Protein AF-A0A2U1IP39-F1 (afdb_monomer)

Radius of gyration: 13.5 Å; Cα contacts (8 Å, |Δi|>4): 89; chains: 1; bounding box: 30×27×38 Å

Nearest PDB structures (foldseek):
  6qgl-assembly2_B  TM=5.951E-01  e=1.106E+00  Halorubrum pleomorphic virus 6
  7dfe-assembly1_B  TM=3.008E-01  e=5.757E+00  Trichonephila antipodiana

Mean predicted aligned error: 3.0 Å

Solvent-accessible surface area (backbone atoms only — not comparable to full-atom values): 5753 Å² total; per-residue (Å²): 111,67,70,59,47,51,53,32,18,51,52,30,51,51,53,55,57,75,36,64,90,37,69,68,55,42,52,51,52,52,52,52,52,51,50,53,51,50,49,38,59,72,56,35,44,57,38,46,63,72,64,49,52,70,67,58,42,55,51,41,47,50,52,49,45,51,52,54,59,62,70,47,67,81,53,84,83,66,76,45,68,68,52,53,52,9,44,52,36,36,37,38,76,70,69,75,48,77,96,66,66,132

Secondary structure (DSSP, 8-state):
-HHHHHHHHHHHHHHHHHTTT-HHHHHHHHHHHHHHHHHIIIIIHHHHHTT--HHHHHHHHHHHHHHHHHHTSS-TT---HHHHHHHHHHHHHTTSS-SS--

pLDDT: mean 93.84, std 5.14, range [69.06, 98.19]

Sequence (102 aa):
MLHFAMLQKEAAAKLVMKYQSSKSAQRVYTILLDELHTIYMLTVTPVIEAGGDRQAVDLCINQALQTIKAMLGENFLEFTVKDLLGLLYFLAGNCHIRWDKC

Foldseek 3Di:
DVVLLVVLLVVLVVVCVVCVVPPVVVVVLVVLLVLLLVQCVVFQLVCQQVVHDPVSNVVSNLVSLVVSVVVCPPVVVPDDSSSSSSSNSNCVVVVSDDPHHD

Structure (mmCIF, N/CA/C/O backbone):
data_AF-A0A2U1IP39-F1
#
_entry.id   AF-A0A2U1IP39-F1
#
loop_
_atom_site.group_PDB
_atom_site.id
_atom_site.type_symbol
_atom_site.label_atom_id
_atom_site.label_alt_id
_atom_site.label_comp_id
_atom_site.label_asym_id
_atom_site.label_entity_id
_atom_site.label_seq_id
_atom_site.pdbx_PDB_ins_code
_atom_site.Cartn_x
_atom_site.Cartn_y
_atom_site.Cartn_z
_atom_site.occupancy
_atom_site.B_iso_or_equiv
_atom_site.auth_seq_id
_atom_site.auth_comp_id
_atom_site.auth_asym_id
_atom_site.auth_atom_id
_atom_site.pdbx_PDB_model_num
ATOM 1 N N . MET A 1 1 ? -4.849 9.846 -13.052 1.00 69.06 1 MET A N 1
ATOM 2 C CA . MET A 1 1 ? -4.649 8.943 -11.891 1.00 69.06 1 MET A CA 1
ATOM 3 C C . MET A 1 1 ? -4.310 9.658 -10.587 1.00 69.06 1 MET A C 1
ATOM 5 O O . MET A 1 1 ? -4.718 9.153 -9.553 1.00 69.06 1 MET A O 1
ATOM 9 N N . LEU A 1 2 ? -3.656 10.828 -10.597 1.00 85.00 2 LEU A N 1
ATOM 10 C CA . LEU A 1 2 ? -3.325 11.557 -9.361 1.00 85.00 2 LEU A CA 1
ATOM 11 C C . LEU A 1 2 ? -4.546 11.853 -8.469 1.00 85.00 2 LEU A C 1
ATOM 13 O O . LEU A 1 2 ? -4.514 11.573 -7.278 1.00 85.00 2 LEU A O 1
ATOM 17 N N . HIS A 1 3 ? -5.652 12.329 -9.052 1.00 91.81 3 HIS A N 1
ATOM 18 C CA . HIS A 1 3 ? -6.884 12.600 -8.301 1.00 91.81 3 HIS A CA 1
ATOM 19 C C . HIS A 1 3 ? -7.433 11.354 -7.584 1.00 91.81 3 HIS A C 1
ATOM 21 O O . HIS A 1 3 ? -7.814 11.425 -6.420 1.00 91.81 3 HIS A O 1
ATOM 27 N N . PHE A 1 4 ? -7.405 10.193 -8.248 1.00 92.12 4 PHE A N 1
ATOM 28 C CA . PHE A 1 4 ? -7.812 8.928 -7.638 1.00 92.12 4 PHE A CA 1
ATOM 29 C C . PHE A 1 4 ? -6.922 8.573 -6.440 1.00 92.12 4 PHE A C 1
ATOM 31 O O . PHE A 1 4 ? -7.446 8.287 -5.367 1.00 92.12 4 PHE A O 1
ATOM 38 N N . ALA A 1 5 ? -5.596 8.662 -6.594 1.00 91.12 5 ALA A N 1
ATOM 39 C CA . ALA A 1 5 ? -4.654 8.390 -5.509 1.00 91.12 5 ALA A CA 1
ATOM 40 C C . ALA A 1 5 ? -4.857 9.335 -4.310 1.00 91.12 5 ALA A C 1
ATOM 42 O O . ALA A 1 5 ? -4.848 8.885 -3.167 1.00 91.12 5 ALA A O 1
ATOM 43 N N . MET A 1 6 ? -5.118 10.625 -4.555 1.00 93.75 6 MET A N 1
ATOM 44 C CA . MET A 1 6 ? -5.416 11.597 -3.494 1.00 93.75 6 MET A CA 1
ATOM 45 C C . MET A 1 6 ? -6.705 11.254 -2.739 1.00 93.75 6 MET A C 1
ATOM 47 O O . MET A 1 6 ? -6.699 11.244 -1.510 1.00 93.75 6 MET A O 1
ATOM 51 N N . LEU A 1 7 ? -7.783 10.911 -3.454 1.00 95.62 7 LEU A N 1
ATOM 52 C CA . LEU A 1 7 ? -9.046 10.498 -2.833 1.00 95.62 7 LEU A CA 1
ATOM 53 C C . LEU A 1 7 ? -8.883 9.227 -1.995 1.00 95.62 7 LEU A C 1
ATOM 55 O O . LEU A 1 7 ? -9.431 9.134 -0.898 1.00 95.62 7 LEU A O 1
ATOM 59 N N . GLN A 1 8 ? -8.129 8.246 -2.495 1.00 96.56 8 GLN A N 1
ATOM 60 C CA . GLN A 1 8 ? -7.874 7.009 -1.759 1.00 96.56 8 GLN A CA 1
ATOM 61 C C . GLN A 1 8 ? -6.990 7.247 -0.522 1.00 96.56 8 GLN A C 1
ATOM 63 O O . GLN A 1 8 ? -7.304 6.722 0.544 1.00 96.56 8 GLN A O 1
ATOM 68 N N . LYS A 1 9 ? -5.947 8.087 -0.623 1.00 95.62 9 LYS A N 1
ATOM 69 C CA . LYS A 1 9 ? -5.131 8.516 0.528 1.00 95.62 9 LYS A CA 1
ATOM 70 C C . LYS A 1 9 ? -5.998 9.162 1.610 1.00 95.62 9 LYS A C 1
ATOM 72 O O . LYS A 1 9 ? -5.859 8.840 2.787 1.00 95.62 9 LYS A O 1
ATOM 77 N N . GLU A 1 10 ? -6.874 10.087 1.223 1.00 96.19 10 GLU A N 1
ATOM 78 C CA . GLU A 1 10 ? -7.749 10.786 2.165 1.00 96.19 10 GLU A CA 1
ATOM 79 C C . GLU A 1 10 ? -8.756 9.828 2.817 1.00 96.19 10 GLU A C 1
ATOM 81 O O . GLU A 1 10 ? -8.961 9.880 4.031 1.00 96.19 10 GLU A O 1
ATOM 86 N N . ALA A 1 11 ? -9.352 8.920 2.038 1.00 95.56 11 ALA A N 1
ATOM 87 C CA . ALA A 1 11 ? -10.247 7.891 2.561 1.00 95.56 11 ALA A CA 1
ATOM 88 C C . ALA A 1 11 ? -9.539 6.987 3.583 1.00 95.56 11 ALA A C 1
ATOM 90 O O . ALA A 1 11 ? -10.080 6.750 4.662 1.00 95.56 11 ALA A O 1
ATOM 91 N N . ALA A 1 12 ? -8.309 6.557 3.291 1.00 96.19 12 ALA A N 1
ATOM 92 C CA . ALA A 1 12 ? -7.499 5.764 4.208 1.00 96.19 12 ALA A CA 1
ATOM 93 C C . ALA A 1 12 ? -7.161 6.528 5.496 1.00 96.19 12 ALA A C 1
ATOM 95 O O . ALA A 1 12 ? -7.337 5.992 6.587 1.00 96.19 12 ALA A O 1
ATOM 96 N N . ALA A 1 13 ? -6.764 7.802 5.395 1.00 96.06 13 ALA A N 1
ATOM 97 C CA . ALA A 1 13 ? -6.505 8.641 6.565 1.00 96.06 13 ALA A CA 1
ATOM 98 C C . ALA A 1 13 ? -7.750 8.773 7.462 1.00 96.06 13 ALA A C 1
ATOM 100 O O . ALA A 1 13 ? -7.665 8.593 8.678 1.00 96.06 13 ALA A O 1
ATOM 101 N N . LYS A 1 14 ? -8.924 9.015 6.862 1.00 96.12 14 LYS A N 1
ATOM 102 C CA . LYS A 1 14 ? -10.206 9.068 7.585 1.00 96.12 14 LYS A CA 1
ATOM 103 C C . LYS A 1 14 ? -10.543 7.736 8.248 1.00 96.12 14 LYS A C 1
ATOM 105 O O . LYS A 1 14 ? -11.053 7.731 9.366 1.00 96.12 14 LYS A O 1
ATOM 110 N N . LEU A 1 15 ? -10.253 6.616 7.588 1.00 93.38 15 LEU A N 1
ATOM 111 C CA . LEU A 1 15 ? -10.499 5.285 8.131 1.00 93.38 15 LEU A CA 1
ATOM 112 C C . LEU A 1 15 ? -9.599 5.000 9.346 1.00 93.38 15 LEU A C 1
ATOM 114 O O . LEU A 1 15 ? -10.103 4.583 10.386 1.00 93.38 15 LEU A O 1
ATOM 118 N N . VAL A 1 16 ? -8.303 5.318 9.267 1.00 93.69 16 VAL A N 1
ATOM 119 C CA . VAL A 1 16 ? -7.370 5.215 10.405 1.00 93.69 16 VAL A CA 1
ATOM 120 C C . VAL A 1 16 ? -7.842 6.085 11.576 1.00 93.69 16 VAL A C 1
ATOM 122 O O . VAL A 1 16 ? -7.918 5.606 12.710 1.00 93.69 16 VAL A O 1
AT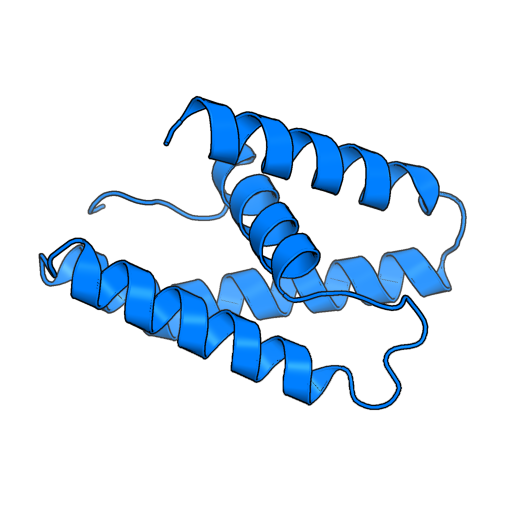OM 125 N N . MET A 1 17 ? -8.231 7.338 11.305 1.00 94.56 17 MET A N 1
ATOM 126 C CA . MET A 1 17 ? -8.739 8.272 12.319 1.00 94.56 17 MET A CA 1
ATOM 127 C C . MET A 1 17 ? -10.049 7.801 12.960 1.00 94.56 17 MET A C 1
ATOM 129 O O . MET A 1 17 ? -10.217 7.928 14.172 1.00 94.56 17 MET A O 1
ATOM 133 N N . LYS A 1 18 ? -10.966 7.209 12.184 1.00 93.75 18 LYS A N 1
ATOM 134 C CA . LYS A 1 18 ? -12.239 6.666 12.689 1.00 93.75 18 LYS A CA 1
ATOM 135 C C . LYS A 1 18 ? -12.024 5.666 13.828 1.00 93.75 18 LYS A C 1
ATOM 137 O O . LYS A 1 18 ? -12.832 5.612 14.751 1.00 93.75 18 LYS A O 1
ATOM 142 N N . TYR A 1 19 ? -10.935 4.902 13.784 1.00 92.31 19 TYR A N 1
ATOM 143 C CA . TYR A 1 19 ? -10.607 3.883 14.780 1.00 92.31 19 TYR A CA 1
ATOM 144 C C . TYR A 1 19 ? -9.498 4.306 15.757 1.00 92.31 19 TYR A C 1
ATOM 146 O O . TYR A 1 19 ? -8.943 3.449 16.444 1.00 92.31 19 TYR A O 1
ATOM 154 N N . GLN A 1 20 ? -9.154 5.597 15.850 1.00 92.44 20 GLN A N 1
ATOM 155 C CA . GLN A 1 20 ? -8.018 6.079 16.658 1.00 92.44 20 GLN A CA 1
ATOM 156 C C . GLN A 1 20 ? -8.126 5.768 18.159 1.00 92.44 20 GLN A C 1
ATOM 158 O O . GLN A 1 20 ? -7.116 5.565 18.825 1.00 92.44 20 GLN A O 1
ATOM 163 N N . SER A 1 21 ? -9.345 5.698 18.699 1.00 94.50 21 SER A N 1
ATOM 164 C CA . SER A 1 21 ? -9.593 5.401 20.116 1.00 94.50 21 SER A CA 1
ATOM 165 C C . SER A 1 21 ? -9.610 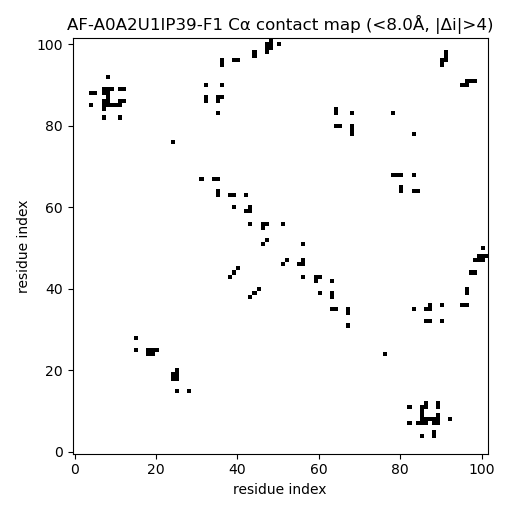3.902 20.434 1.00 94.50 21 SER A C 1
ATOM 167 O O . SER A 1 21 ? -9.612 3.522 21.604 1.00 94.50 21 SER A O 1
ATOM 169 N N . SER A 1 22 ? -9.609 3.033 19.418 1.00 95.44 22 SER A N 1
ATOM 170 C CA . SER A 1 22 ? -9.607 1.582 19.598 1.00 95.44 22 SER A CA 1
ATOM 171 C C . SER A 1 22 ? -8.187 1.034 19.508 1.00 95.44 22 SER A C 1
ATOM 173 O O . SER A 1 22 ? -7.617 0.907 18.425 1.00 95.44 22 SER A O 1
ATOM 175 N N . LYS A 1 23 ? -7.613 0.656 20.656 1.00 94.50 23 LYS A N 1
ATOM 176 C CA . LYS A 1 23 ? -6.249 0.106 20.729 1.00 94.50 23 LYS A CA 1
ATOM 177 C C . LYS A 1 23 ? -6.079 -1.170 19.897 1.00 94.50 23 LYS A C 1
ATOM 179 O O . LYS A 1 23 ? -5.026 -1.368 19.296 1.00 94.50 23 LYS A O 1
ATOM 184 N N . SER A 1 24 ? -7.097 -2.031 19.855 1.00 93.25 24 SER A N 1
ATOM 185 C CA . SER A 1 24 ? -7.073 -3.253 19.043 1.00 93.25 24 SER A CA 1
ATOM 186 C C . SER A 1 24 ? -7.091 -2.929 17.552 1.00 93.25 24 SER A C 1
ATOM 188 O O . SER A 1 24 ? -6.256 -3.449 16.818 1.00 93.25 24 SER A O 1
ATOM 190 N N . ALA A 1 25 ? -7.964 -2.021 17.112 1.00 92.88 25 ALA A N 1
ATOM 191 C CA . ALA A 1 25 ? -8.016 -1.615 15.712 1.00 92.88 25 ALA A CA 1
ATOM 192 C C . ALA A 1 25 ? -6.722 -0.911 15.281 1.00 92.88 25 ALA A C 1
ATOM 194 O O . ALA A 1 25 ? -6.174 -1.248 14.238 1.00 92.88 25 ALA A O 1
ATOM 195 N N . GLN A 1 26 ? -6.183 -0.002 16.103 1.00 94.62 26 GLN A N 1
ATOM 196 C CA . GLN A 1 26 ? -4.895 0.642 15.827 1.00 94.62 26 GLN A CA 1
ATOM 197 C C . GLN A 1 26 ? -3.763 -0.374 15.688 1.00 94.62 26 GLN A C 1
ATOM 199 O O . GLN A 1 26 ? -2.963 -0.255 14.769 1.00 94.62 26 GLN A O 1
ATOM 204 N N . ARG A 1 27 ? -3.735 -1.424 16.520 1.00 94.06 27 ARG A N 1
ATOM 205 C CA . ARG A 1 27 ? -2.754 -2.507 16.371 1.00 94.06 27 ARG A CA 1
ATOM 206 C C . ARG A 1 27 ? -2.875 -3.210 15.017 1.00 94.06 27 ARG A C 1
ATOM 208 O O . ARG A 1 27 ? -1.848 -3.498 14.411 1.00 94.06 27 ARG A O 1
ATOM 215 N N . VAL A 1 28 ? -4.094 -3.453 14.531 1.00 93.25 28 VAL A N 1
ATOM 216 C CA . VAL A 1 28 ? -4.309 -4.024 13.190 1.00 93.25 28 VAL A CA 1
ATOM 217 C C . VAL A 1 28 ? -3.815 -3.068 12.101 1.00 93.25 28 VAL A C 1
ATOM 219 O O . VAL A 1 28 ? -3.092 -3.506 11.213 1.00 93.25 28 VAL A O 1
ATOM 222 N N . TYR A 1 29 ? -4.127 -1.769 12.186 1.00 94.88 29 TYR A N 1
ATOM 223 C CA . TYR A 1 29 ? -3.610 -0.773 11.236 1.00 94.88 29 TYR A CA 1
ATOM 224 C C . TYR A 1 29 ? -2.084 -0.703 11.233 1.00 94.88 29 TYR A C 1
ATOM 226 O O . TYR A 1 29 ? -1.493 -0.637 10.160 1.00 94.88 29 TYR A O 1
ATOM 234 N N . THR A 1 30 ? -1.440 -0.737 12.403 1.00 95.25 30 THR A N 1
ATOM 235 C CA . THR A 1 30 ? 0.024 -0.743 12.504 1.00 95.25 30 THR A CA 1
ATOM 236 C C . THR A 1 30 ? 0.619 -1.951 11.792 1.00 95.25 30 THR A C 1
ATOM 238 O O . THR A 1 30 ? 1.517 -1.772 10.980 1.00 95.25 30 THR A O 1
ATOM 241 N N . ILE A 1 31 ? 0.092 -3.153 12.048 1.00 94.81 31 ILE A N 1
ATOM 242 C CA . ILE A 1 31 ? 0.555 -4.379 11.383 1.00 94.81 31 ILE A CA 1
ATOM 243 C C . ILE A 1 31 ? 0.349 -4.266 9.869 1.00 94.81 31 ILE A C 1
ATOM 245 O O . ILE A 1 31 ? 1.274 -4.506 9.107 1.00 94.81 31 ILE A O 1
ATOM 249 N N . LEU A 1 32 ? -0.831 -3.835 9.419 1.00 95.50 32 LEU A N 1
ATOM 250 C CA . LEU A 1 32 ? -1.115 -3.698 7.990 1.00 95.50 32 LEU A CA 1
ATOM 251 C C . LEU A 1 32 ? -0.202 -2.698 7.282 1.00 95.50 32 LEU A C 1
ATOM 253 O O . LEU A 1 32 ? 0.237 -2.967 6.169 1.00 95.50 32 LEU A O 1
ATOM 257 N N . LEU A 1 33 ? 0.060 -1.543 7.895 1.00 97.12 33 LEU A N 1
ATOM 258 C CA . LEU A 1 33 ? 0.944 -0.527 7.325 1.00 97.12 33 LEU A CA 1
ATOM 259 C C . LEU A 1 33 ? 2.395 -1.016 7.257 1.00 97.12 33 LEU A C 1
ATOM 261 O O . LEU A 1 33 ? 3.064 -0.757 6.259 1.00 97.12 33 LEU A O 1
ATOM 265 N N . ASP A 1 34 ? 2.856 -1.734 8.282 1.00 97.56 34 ASP A N 1
ATOM 266 C CA . ASP A 1 34 ? 4.196 -2.325 8.323 1.00 97.56 34 ASP A CA 1
ATOM 267 C C . ASP A 1 34 ? 4.370 -3.420 7.258 1.00 97.56 34 ASP A C 1
ATOM 269 O O . ASP A 1 34 ? 5.329 -3.396 6.484 1.00 97.56 34 ASP A O 1
ATOM 273 N N . GLU A 1 35 ? 3.388 -4.315 7.127 1.00 97.44 35 GLU A N 1
ATOM 274 C CA . GLU A 1 35 ? 3.371 -5.363 6.101 1.00 97.44 35 GLU A CA 1
ATOM 275 C C . GLU A 1 35 ? 3.295 -4.774 4.685 1.00 97.44 35 GLU A C 1
ATOM 277 O O . GLU A 1 35 ? 4.064 -5.172 3.812 1.00 97.44 35 GLU A O 1
ATOM 282 N N . LEU A 1 36 ? 2.428 -3.775 4.455 1.00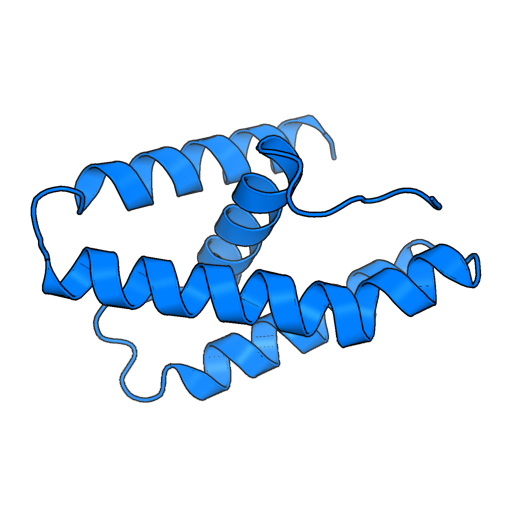 98.00 36 LEU A N 1
ATOM 283 C CA . LEU A 1 36 ? 2.326 -3.045 3.180 1.00 98.00 36 LEU A CA 1
ATOM 284 C C . LEU A 1 36 ? 3.643 -2.391 2.791 1.00 98.00 36 LEU A C 1
ATOM 286 O O . LEU A 1 36 ? 4.069 -2.507 1.643 1.00 98.00 36 LEU A O 1
ATOM 290 N N . HIS A 1 37 ? 4.282 -1.704 3.733 1.00 98.19 37 HIS A N 1
ATOM 291 C CA . HIS A 1 37 ? 5.572 -1.081 3.494 1.00 98.19 37 HIS A CA 1
ATOM 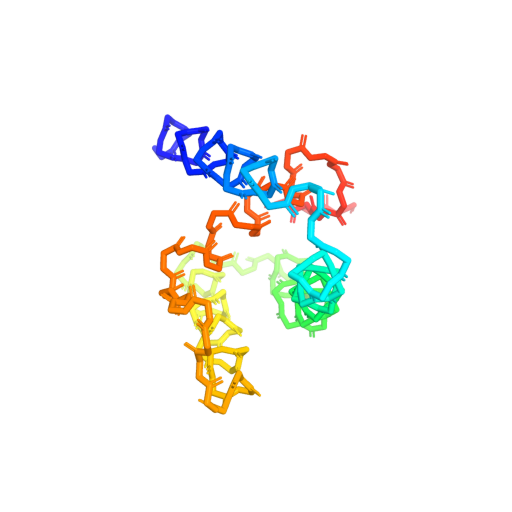292 C C . HIS A 1 37 ? 6.634 -2.138 3.161 1.00 98.19 37 HIS A C 1
ATOM 294 O O . HIS A 1 37 ? 7.321 -2.028 2.146 1.00 98.19 37 HIS A O 1
ATOM 300 N N . THR A 1 38 ? 6.726 -3.194 3.968 1.00 98.12 38 THR A N 1
ATOM 301 C CA . THR A 1 38 ? 7.730 -4.251 3.808 1.00 98.12 38 THR A CA 1
ATOM 302 C C . THR A 1 38 ? 7.579 -4.977 2.476 1.00 98.12 38 THR A C 1
ATOM 304 O O . THR A 1 38 ? 8.541 -5.060 1.710 1.00 98.12 38 THR A O 1
ATOM 307 N N . ILE A 1 39 ? 6.376 -5.452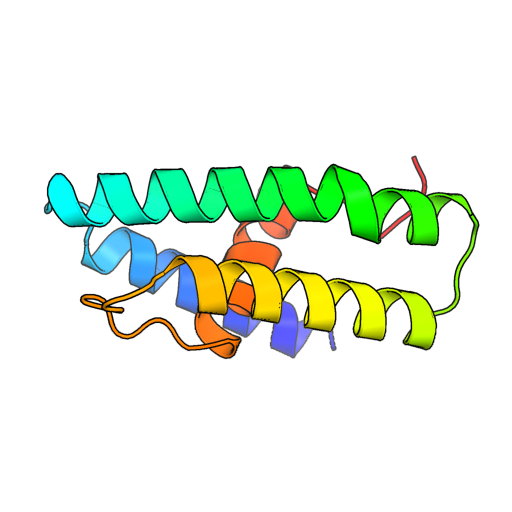 2.140 1.00 98.00 39 ILE A N 1
ATOM 308 C CA . ILE A 1 39 ? 6.162 -6.164 0.877 1.00 98.00 39 ILE A CA 1
ATOM 309 C C . ILE A 1 39 ? 6.389 -5.251 -0.329 1.00 98.00 39 ILE A C 1
ATOM 311 O O . ILE A 1 39 ? 6.957 -5.695 -1.326 1.00 98.00 39 ILE A O 1
ATOM 315 N N . TYR A 1 40 ? 6.016 -3.969 -0.240 1.00 98.06 40 TYR A N 1
ATOM 316 C CA . TYR A 1 40 ? 6.268 -3.000 -1.303 1.00 98.06 40 TYR A CA 1
ATOM 317 C C . TYR A 1 40 ? 7.769 -2.839 -1.549 1.00 98.06 40 TYR A C 1
ATOM 319 O O . TYR A 1 40 ? 8.220 -2.954 -2.688 1.00 98.06 40 TYR A O 1
ATOM 327 N N . MET A 1 41 ? 8.550 -2.659 -0.481 1.00 97.88 41 MET A N 1
ATOM 328 C CA . MET A 1 41 ? 10.004 -2.517 -0.568 1.00 97.88 41 MET A CA 1
ATOM 329 C C . MET A 1 41 ? 10.695 -3.760 -1.132 1.00 97.88 41 MET A C 1
ATOM 331 O O . MET A 1 41 ? 11.684 -3.630 -1.850 1.00 97.88 41 MET A O 1
ATOM 335 N N . LEU A 1 42 ? 10.177 -4.955 -0.840 1.00 97.88 42 LEU A N 1
ATOM 336 C CA . LEU A 1 42 ? 10.763 -6.215 -1.302 1.00 97.88 42 LEU A CA 1
ATOM 337 C C . LEU A 1 42 ? 10.343 -6.612 -2.722 1.00 97.88 42 LEU A C 1
ATOM 339 O O . LEU A 1 42 ? 11.068 -7.363 -3.371 1.00 97.88 42 LEU A O 1
ATOM 343 N N . THR A 1 43 ? 9.185 -6.151 -3.201 1.00 97.56 43 THR A N 1
ATOM 344 C CA . THR A 1 43 ? 8.598 -6.645 -4.460 1.00 97.56 43 THR A CA 1
ATOM 345 C C . THR A 1 43 ? 8.397 -5.554 -5.505 1.00 97.56 43 THR A C 1
ATOM 347 O O . THR A 1 43 ? 8.799 -5.738 -6.650 1.00 97.56 43 THR A O 1
ATOM 350 N N . VAL A 1 44 ? 7.854 -4.394 -5.127 1.00 97.69 44 VAL A N 1
ATOM 351 C CA . VAL A 1 44 ? 7.513 -3.315 -6.065 1.00 97.69 44 VAL A CA 1
ATOM 352 C C . VAL A 1 44 ? 8.706 -2.397 -6.314 1.00 97.69 44 VAL A C 1
ATOM 354 O O . VAL A 1 44 ? 9.018 -2.104 -7.468 1.00 97.69 44 VAL A O 1
ATOM 357 N N . THR A 1 45 ? 9.411 -1.981 -5.256 1.00 97.31 45 THR A N 1
ATOM 358 C CA . THR A 1 45 ? 10.582 -1.096 -5.377 1.00 97.31 45 THR A CA 1
ATOM 359 C C . THR A 1 45 ? 11.633 -1.645 -6.352 1.00 97.31 45 THR A C 1
ATOM 361 O O . THR A 1 45 ? 12.028 -0.900 -7.246 1.00 97.31 45 THR A O 1
ATOM 364 N N . PRO A 1 46 ? 12.038 -2.933 -6.309 1.00 97.38 46 PRO A N 1
ATOM 365 C CA . PRO A 1 46 ? 13.011 -3.468 -7.264 1.00 97.38 46 PRO A CA 1
ATOM 366 C C . PRO A 1 46 ? 12.558 -3.375 -8.727 1.00 97.38 46 PRO A C 1
ATOM 368 O O . PRO A 1 46 ? 13.382 -3.145 -9.609 1.00 97.38 46 PRO A O 1
ATOM 371 N N . VAL A 1 47 ? 11.255 -3.522 -8.997 1.00 97.62 47 VAL A N 1
ATOM 372 C CA . VAL A 1 47 ? 10.694 -3.393 -10.353 1.00 97.62 47 VAL A CA 1
ATOM 373 C C . VAL A 1 47 ? 10.800 -1.949 -10.841 1.00 97.62 47 VAL A C 1
ATOM 375 O O . VAL A 1 47 ? 11.195 -1.720 -11.985 1.00 97.62 47 VAL A O 1
ATOM 378 N N . ILE A 1 48 ? 10.510 -0.974 -9.974 1.00 96.94 48 ILE A N 1
ATOM 379 C CA . ILE A 1 48 ? 10.673 0.455 -10.280 1.00 96.94 48 ILE A CA 1
ATOM 380 C C . ILE A 1 48 ? 12.148 0.772 -10.547 1.00 96.94 48 ILE A C 1
ATOM 382 O O . ILE A 1 48 ? 12.470 1.362 -11.580 1.00 96.94 48 ILE A O 1
ATOM 386 N N . GLU A 1 49 ? 13.055 0.322 -9.678 1.00 96.62 49 GLU A N 1
ATOM 387 C CA . GLU A 1 49 ? 14.500 0.551 -9.811 1.00 96.62 49 GLU A CA 1
ATOM 388 C C . GLU A 1 49 ? 15.076 -0.068 -11.092 1.00 96.62 49 GLU A C 1
ATOM 390 O O . GLU A 1 49 ? 15.876 0.555 -11.800 1.00 96.62 49 GLU A O 1
ATOM 395 N N . ALA A 1 50 ? 14.583 -1.244 -11.485 1.00 96.50 50 ALA A N 1
ATOM 396 C CA . ALA A 1 50 ? 14.932 -1.885 -12.751 1.00 96.50 50 ALA A CA 1
ATOM 397 C C . ALA A 1 50 ? 14.402 -1.133 -13.990 1.00 96.50 50 ALA A C 1
ATOM 399 O O . ALA A 1 50 ? 14.784 -1.453 -15.113 1.00 96.50 50 ALA A O 1
ATOM 400 N N . GLY A 1 51 ? 13.567 -0.101 -13.819 1.00 95.81 51 GLY A N 1
ATOM 401 C CA . GLY A 1 51 ? 12.933 0.622 -14.924 1.00 95.81 51 GLY A CA 1
ATOM 402 C C . GLY A 1 51 ? 11.767 -0.139 -15.545 1.00 95.81 51 GLY A C 1
ATOM 403 O O . GLY A 1 51 ? 11.498 0.037 -16.732 1.00 95.81 51 GLY A O 1
ATOM 404 N N . GLY A 1 52 ? 11.104 -0.991 -14.758 1.00 95.88 52 GLY A N 1
ATOM 405 C CA . GLY A 1 52 ? 9.888 -1.681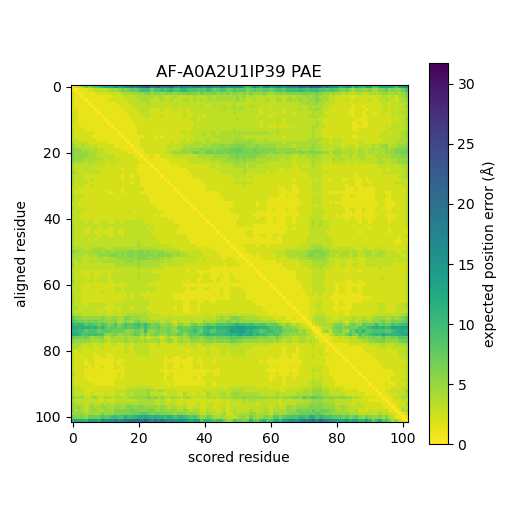 -15.163 1.00 95.88 52 GLY A CA 1
ATOM 406 C C . GLY A 1 52 ? 8.819 -0.697 -15.627 1.00 95.88 52 GLY A C 1
ATOM 407 O O . GLY A 1 52 ? 8.693 0.415 -15.107 1.00 95.88 52 GLY A O 1
ATOM 408 N N . ASP A 1 53 ? 8.052 -1.106 -16.631 1.00 95.75 53 ASP A N 1
ATOM 409 C CA . ASP A 1 53 ? 6.959 -0.288 -17.118 1.00 95.75 53 ASP A CA 1
ATOM 410 C C . ASP A 1 53 ? 5.800 -0.237 -16.112 1.00 95.75 53 ASP A C 1
ATOM 412 O O . ASP A 1 53 ? 5.736 -0.953 -15.106 1.00 95.75 53 ASP A O 1
ATOM 416 N N . ARG A 1 54 ? 4.839 0.633 -16.413 1.00 93.12 54 ARG A N 1
ATOM 417 C CA . ARG A 1 54 ? 3.640 0.800 -15.599 1.00 93.12 54 ARG A CA 1
ATOM 418 C C . ARG A 1 54 ? 2.903 -0.521 -15.360 1.00 93.12 54 ARG A C 1
ATOM 420 O O . ARG A 1 54 ? 2.408 -0.739 -14.261 1.00 93.12 54 ARG A O 1
ATOM 427 N N . GLN A 1 55 ? 2.790 -1.370 -16.379 1.00 96.50 55 GLN A N 1
ATOM 428 C CA . GLN A 1 55 ? 2.007 -2.597 -16.290 1.00 96.50 55 GLN A CA 1
ATOM 429 C C . GLN A 1 55 ? 2.666 -3.603 -15.341 1.00 96.50 55 GLN A C 1
ATOM 431 O O . GLN A 1 55 ? 1.971 -4.223 -14.536 1.00 96.50 55 GLN A O 1
ATOM 436 N N . ALA A 1 56 ? 3.993 -3.727 -15.397 1.00 96.88 56 ALA A N 1
ATOM 437 C CA . ALA A 1 56 ? 4.770 -4.560 -14.489 1.00 96.88 56 ALA A CA 1
ATOM 438 C C . ALA A 1 56 ? 4.643 -4.082 -13.035 1.00 96.88 56 ALA A C 1
ATOM 440 O O . ALA A 1 56 ? 4.408 -4.892 -12.135 1.00 96.88 56 ALA A O 1
ATOM 441 N N . VAL A 1 57 ? 4.733 -2.768 -12.810 1.00 96.62 57 VAL A N 1
ATOM 442 C CA . VAL A 1 57 ? 4.565 -2.162 -11.480 1.00 96.62 57 VAL A CA 1
ATOM 443 C C . VAL A 1 57 ? 3.143 -2.384 -10.949 1.00 96.62 57 VAL A C 1
ATOM 445 O O . VAL A 1 57 ? 2.980 -2.889 -9.839 1.00 96.62 57 VAL A O 1
ATOM 448 N N . ASP A 1 58 ? 2.113 -2.092 -11.750 1.00 95.88 58 ASP A N 1
ATOM 449 C CA . ASP A 1 58 ? 0.703 -2.267 -11.369 1.00 95.88 58 ASP A CA 1
ATOM 450 C C . ASP A 1 58 ? 0.377 -3.744 -11.057 1.00 95.88 58 ASP A C 1
ATOM 452 O O . ASP A 1 58 ? -0.345 -4.039 -10.098 1.00 95.88 58 ASP A O 1
ATOM 456 N N . LEU A 1 59 ? 0.947 -4.690 -11.817 1.00 97.44 59 LEU A N 1
AT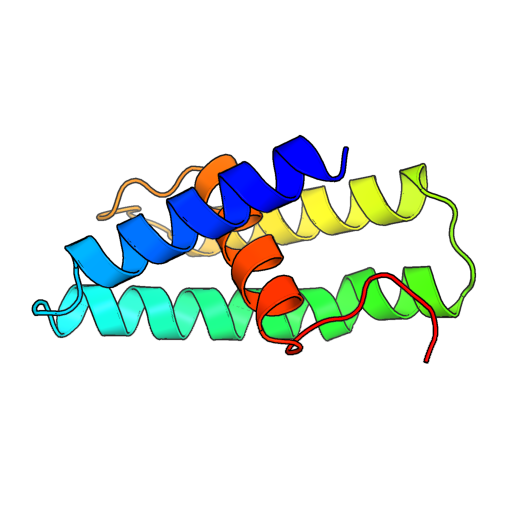OM 457 C CA . LEU A 1 59 ? 0.812 -6.125 -11.553 1.00 97.44 59 LEU A CA 1
ATOM 458 C C . LEU A 1 59 ? 1.442 -6.517 -10.211 1.00 97.44 59 LEU A C 1
ATOM 460 O O . LEU A 1 59 ? 0.814 -7.238 -9.432 1.00 97.44 59 LEU A O 1
ATOM 464 N N . CYS A 1 60 ? 2.654 -6.033 -9.936 1.00 97.31 60 CYS A N 1
ATOM 465 C CA . CYS A 1 60 ? 3.374 -6.336 -8.703 1.00 97.31 60 CYS A CA 1
ATOM 466 C C . CYS A 1 60 ? 2.652 -5.767 -7.472 1.00 97.31 60 CYS A C 1
ATOM 468 O O . CYS A 1 60 ? 2.457 -6.471 -6.482 1.00 97.31 60 CYS A O 1
ATOM 470 N N . ILE A 1 61 ? 2.141 -4.534 -7.570 1.00 97.38 61 ILE A N 1
ATOM 471 C CA . ILE A 1 61 ? 1.298 -3.930 -6.530 1.00 97.38 61 ILE A CA 1
ATOM 472 C C . ILE A 1 61 ? 0.056 -4.784 -6.292 1.00 97.38 61 ILE A C 1
ATOM 474 O O . ILE A 1 61 ? -0.247 -5.112 -5.149 1.00 97.38 61 ILE A O 1
ATOM 478 N N . ASN A 1 62 ? -0.665 -5.174 -7.348 1.00 97.75 62 ASN A N 1
ATOM 479 C CA . ASN A 1 62 ? -1.857 -6.002 -7.184 1.00 97.75 62 ASN A CA 1
ATOM 480 C C . ASN A 1 62 ? -1.525 -7.324 -6.476 1.00 97.75 62 ASN A C 1
ATOM 482 O O . ASN A 1 62 ? -2.227 -7.698 -5.540 1.00 97.75 62 ASN A O 1
ATOM 486 N N . GLN A 1 63 ? -0.440 -8.000 -6.860 1.00 97.88 63 GLN A N 1
ATOM 487 C CA . GLN A 1 63 ? 0.013 -9.222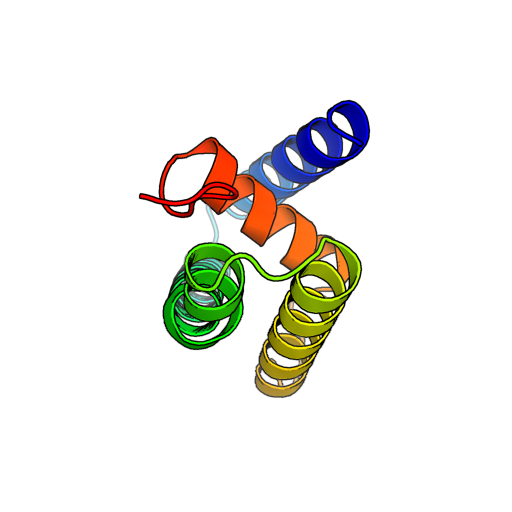 -6.189 1.00 97.88 63 GLN A CA 1
ATOM 488 C C . GLN A 1 63 ? 0.323 -8.979 -4.706 1.00 97.88 63 GLN A C 1
ATOM 490 O O . GLN A 1 63 ? -0.164 -9.727 -3.861 1.00 97.88 63 GLN A O 1
ATOM 495 N N . ALA A 1 64 ? 1.043 -7.905 -4.376 1.00 97.31 64 ALA A N 1
ATOM 496 C CA . ALA A 1 64 ? 1.338 -7.537 -2.994 1.00 97.31 64 ALA A CA 1
ATOM 497 C C . ALA A 1 64 ? 0.062 -7.309 -2.162 1.00 97.31 64 ALA A C 1
ATOM 499 O O . ALA A 1 64 ? -0.070 -7.838 -1.057 1.00 97.31 64 ALA A O 1
ATOM 500 N N . LEU A 1 65 ? -0.923 -6.590 -2.712 1.00 97.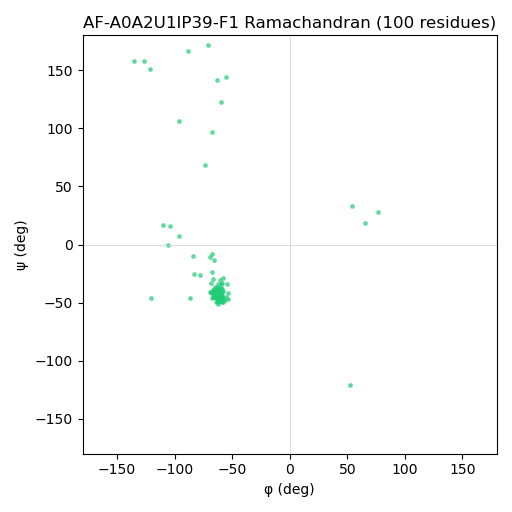50 65 LEU A N 1
ATOM 501 C CA . LEU A 1 65 ? -2.199 -6.345 -2.037 1.00 97.50 65 LEU A CA 1
ATOM 502 C C . LEU A 1 65 ? -3.009 -7.632 -1.827 1.00 97.50 65 LEU A C 1
ATOM 504 O O . LEU A 1 65 ? -3.631 -7.792 -0.776 1.00 97.50 65 LEU A O 1
ATOM 508 N N . GLN A 1 66 ? -3.013 -8.555 -2.796 1.00 96.31 66 GLN A N 1
ATOM 509 C CA . GLN A 1 66 ? -3.691 -9.847 -2.632 1.00 96.31 66 GLN A CA 1
ATOM 510 C C . GLN A 1 66 ? -3.010 -10.711 -1.567 1.00 96.31 66 GLN A C 1
ATOM 512 O O . GLN A 1 66 ? -3.707 -11.328 -0.763 1.00 96.31 66 GLN A O 1
ATOM 517 N N . THR A 1 67 ? -1.675 -10.718 -1.516 1.00 95.62 67 THR A N 1
ATOM 518 C CA . THR A 1 67 ? -0.912 -11.431 -0.480 1.00 95.62 67 THR A CA 1
ATOM 519 C C . THR A 1 67 ? -1.294 -10.941 0.913 1.00 95.62 67 THR A C 1
ATOM 521 O O . THR A 1 67 ? -1.664 -11.745 1.766 1.00 95.62 67 THR A O 1
ATOM 524 N N . ILE A 1 68 ? -1.317 -9.624 1.132 1.00 95.38 68 ILE A N 1
ATOM 525 C CA . ILE A 1 68 ? -1.711 -9.053 2.430 1.00 95.38 68 ILE A CA 1
ATOM 526 C C . ILE A 1 68 ? -3.171 -9.358 2.751 1.00 95.38 68 ILE A C 1
ATOM 528 O O . ILE A 1 68 ? -3.503 -9.712 3.881 1.00 95.38 68 ILE A O 1
ATOM 532 N N . LYS A 1 69 ? -4.060 -9.266 1.756 1.00 94.25 69 LYS A N 1
ATOM 533 C CA . LYS A 1 69 ? -5.465 -9.624 1.950 1.00 94.25 69 LYS A CA 1
ATOM 534 C C . LYS A 1 69 ? -5.626 -11.078 2.397 1.00 94.25 69 LYS A C 1
ATOM 536 O O . LYS A 1 69 ? -6.475 -11.350 3.239 1.00 94.25 69 LYS A O 1
ATOM 541 N N . ALA A 1 70 ? -4.824 -11.998 1.866 1.00 92.44 70 ALA A N 1
ATOM 542 C CA . ALA A 1 70 ? -4.837 -13.394 2.290 1.00 92.44 70 ALA A CA 1
ATOM 543 C C . ALA A 1 70 ? -4.310 -13.579 3.729 1.00 92.44 70 ALA A C 1
ATOM 545 O O . ALA A 1 70 ? -4.822 -14.429 4.454 1.00 92.44 70 ALA A O 1
ATOM 546 N N . MET A 1 71 ? -3.347 -12.759 4.170 1.00 89.81 71 MET A N 1
ATOM 547 C CA . MET A 1 71 ? -2.806 -12.794 5.541 1.00 89.81 71 MET A CA 1
ATOM 548 C C . MET A 1 71 ? -3.809 -12.349 6.611 1.00 89.81 71 MET A C 1
ATOM 550 O O . MET A 1 71 ? -3.679 -12.742 7.767 1.00 89.81 71 MET A O 1
ATOM 554 N N . LEU A 1 72 ? -4.816 -11.551 6.243 1.00 86.75 72 LEU A N 1
ATOM 555 C CA . LEU A 1 72 ? -5.819 -11.045 7.183 1.00 86.75 72 LEU A CA 1
ATOM 556 C C . LEU A 1 72 ? -6.725 -12.130 7.786 1.00 86.75 72 LEU A C 1
ATOM 558 O O . LEU A 1 72 ? -7.404 -11.841 8.767 1.00 86.75 72 LEU A O 1
ATOM 562 N N . GLY A 1 73 ? -6.730 -13.355 7.244 1.00 84.06 73 GLY A N 1
ATOM 563 C CA . GLY A 1 73 ? -7.504 -14.473 7.788 1.00 84.06 73 GLY A CA 1
ATOM 564 C C . GLY A 1 73 ? -8.980 -14.111 7.991 1.00 84.06 73 GLY A C 1
ATOM 565 O O . GLY A 1 73 ? -9.665 -13.714 7.045 1.00 84.06 73 GLY A O 1
ATOM 566 N N . GLU A 1 74 ? -9.464 -14.220 9.234 1.00 78.38 74 GLU A N 1
ATOM 567 C CA . GLU A 1 74 ? -10.752 -13.644 9.635 1.00 78.38 74 GLU A CA 1
ATOM 568 C C . GLU A 1 74 ? -10.658 -12.111 9.592 1.00 78.38 74 GLU A C 1
ATOM 570 O O . GLU A 1 74 ? -10.153 -11.451 10.497 1.00 78.38 74 GLU A O 1
ATOM 575 N N . ASN A 1 75 ? -11.121 -11.532 8.486 1.00 81.31 75 ASN A N 1
ATOM 576 C CA . ASN A 1 75 ? -11.045 -10.105 8.198 1.00 81.31 75 ASN A CA 1
ATOM 577 C C . ASN A 1 75 ? -12.043 -9.287 9.044 1.00 81.31 75 ASN A C 1
ATOM 579 O O . ASN A 1 75 ? -13.007 -8.734 8.521 1.00 81.31 75 ASN A O 1
ATOM 583 N N . PHE A 1 76 ? -11.817 -9.208 10.358 1.00 77.75 76 PHE A N 1
ATOM 584 C CA . PHE A 1 76 ? -12.722 -8.585 11.337 1.00 77.75 76 PHE A CA 1
ATOM 585 C C . PHE A 1 76 ? -13.047 -7.113 11.069 1.00 77.75 76 PHE A C 1
ATOM 587 O O . PHE A 1 76 ? -14.096 -6.624 11.479 1.00 77.75 76 PHE A O 1
ATOM 594 N N . LEU A 1 77 ? -12.126 -6.390 10.430 1.00 84.69 77 LEU A N 1
ATOM 595 C CA . LEU A 1 77 ? -12.305 -4.985 10.055 1.00 84.69 77 LEU A CA 1
ATOM 596 C C . LEU A 1 77 ? -12.785 -4.820 8.604 1.00 84.69 77 LEU A C 1
ATOM 598 O O . LEU A 1 77 ? -12.856 -3.695 8.119 1.00 84.69 77 LEU A O 1
ATOM 602 N N . GLU A 1 78 ? -13.114 -5.929 7.934 1.00 90.06 78 GLU A N 1
ATOM 603 C CA . GLU A 1 78 ? -13.674 -5.993 6.582 1.00 90.06 78 GLU A CA 1
ATOM 604 C C . GLU A 1 78 ? -12.840 -5.255 5.520 1.00 90.06 78 GLU A C 1
ATOM 606 O O . GLU A 1 78 ? -13.373 -4.732 4.542 1.00 90.06 78 GLU A O 1
ATOM 611 N N . PHE A 1 79 ? -11.510 -5.244 5.667 1.00 93.06 79 PHE A N 1
ATOM 612 C CA . PHE A 1 79 ? -10.624 -4.591 4.708 1.00 93.06 79 PHE A CA 1
ATOM 613 C C . PHE A 1 79 ? -10.775 -5.185 3.311 1.00 93.06 79 PHE A C 1
ATOM 615 O O . PHE A 1 79 ? -10.559 -6.378 3.068 1.00 93.06 79 PHE A O 1
ATOM 622 N N . THR A 1 80 ? -11.103 -4.327 2.359 1.00 94.38 80 THR A N 1
ATOM 623 C CA . THR A 1 80 ? -11.101 -4.663 0.943 1.00 94.38 80 THR A CA 1
ATOM 624 C C . THR A 1 80 ? -9.722 -4.400 0.336 1.00 94.38 80 THR A C 1
ATOM 626 O O . THR A 1 80 ? -8.892 -3.685 0.894 1.00 94.38 80 THR A O 1
ATOM 629 N N . VAL A 1 81 ? -9.475 -4.919 -0.872 1.00 94.94 81 VAL A N 1
ATOM 630 C CA . VAL A 1 81 ? -8.246 -4.597 -1.630 1.00 94.94 81 VAL A CA 1
ATOM 631 C C . VAL A 1 81 ? -8.137 -3.090 -1.879 1.00 94.94 81 VAL A C 1
ATOM 633 O O . VAL A 1 81 ? -7.042 -2.537 -1.892 1.00 94.94 81 VAL A O 1
ATOM 636 N N . LYS A 1 82 ? -9.278 -2.410 -2.045 1.00 95.25 82 LYS A N 1
ATOM 637 C CA . LYS A 1 82 ? -9.329 -0.960 -2.225 1.00 95.25 82 LYS A CA 1
ATOM 638 C C . LYS A 1 82 ? -8.866 -0.224 -0.967 1.00 95.25 82 LYS A C 1
ATOM 640 O O . LYS A 1 82 ? -8.147 0.761 -1.094 1.00 95.25 82 LYS A O 1
ATOM 645 N N . ASP A 1 83 ? -9.221 -0.716 0.218 1.00 96.06 83 ASP A N 1
ATOM 646 C CA . ASP A 1 83 ? -8.755 -0.129 1.478 1.00 96.06 83 ASP A CA 1
ATOM 647 C C . ASP A 1 83 ? -7.244 -0.314 1.642 1.00 96.06 83 ASP A C 1
ATOM 649 O O . ASP A 1 83 ? -6.545 0.643 1.968 1.00 96.06 83 ASP A O 1
ATOM 653 N N . LEU A 1 84 ? -6.719 -1.503 1.314 1.00 97.12 84 LEU A N 1
ATOM 654 C CA . LEU A 1 84 ? -5.274 -1.764 1.308 1.00 97.12 84 LEU A CA 1
ATOM 655 C C . LEU A 1 84 ? -4.533 -0.860 0.310 1.00 97.12 84 LEU A C 1
ATOM 657 O O . LEU A 1 84 ? -3.490 -0.298 0.638 1.00 97.12 84 LEU A O 1
ATOM 661 N N . LEU A 1 85 ? -5.095 -0.650 -0.885 1.00 97.00 85 LEU A N 1
ATOM 662 C CA . LEU A 1 85 ? -4.555 0.296 -1.864 1.00 97.00 85 LEU A CA 1
ATOM 663 C C . LEU A 1 85 ? -4.577 1.740 -1.332 1.00 97.00 85 LEU A C 1
ATOM 665 O O . LEU A 1 85 ? -3.624 2.491 -1.527 1.00 97.00 85 LEU A O 1
ATOM 669 N N . GLY A 1 86 ? -5.643 2.134 -0.633 1.00 97.25 86 GLY A N 1
ATOM 670 C CA . GLY A 1 86 ? -5.721 3.430 0.038 1.00 97.25 86 GLY A CA 1
ATOM 671 C C . GLY A 1 86 ? -4.642 3.604 1.106 1.00 97.25 86 GLY A C 1
ATOM 672 O O . GLY A 1 86 ? -4.001 4.654 1.152 1.00 97.25 86 GLY A O 1
ATOM 673 N N . LEU A 1 87 ? -4.394 2.574 1.920 1.00 97.44 87 LEU A N 1
ATOM 674 C CA . LEU A 1 87 ? -3.311 2.560 2.910 1.00 97.44 87 LEU A CA 1
ATOM 675 C C . LEU A 1 87 ? -1.927 2.644 2.246 1.00 97.44 87 LEU A C 1
ATOM 677 O O . LEU A 1 87 ? -1.052 3.351 2.743 1.00 97.44 87 LEU A O 1
ATOM 681 N N . LEU A 1 88 ? -1.739 2.018 1.083 1.00 97.38 88 LEU A N 1
ATOM 682 C CA . LEU A 1 88 ? -0.508 2.158 0.304 1.00 97.38 88 LEU A CA 1
ATOM 683 C C . LEU A 1 88 ? -0.300 3.606 -0.177 1.00 97.38 88 LEU A C 1
ATOM 685 O O . LEU A 1 88 ? 0.782 4.172 -0.022 1.00 97.38 88 LEU A O 1
ATOM 689 N N . TYR A 1 89 ? -1.346 4.264 -0.689 1.00 96.69 89 TYR A N 1
ATOM 690 C CA . TYR A 1 89 ? -1.268 5.691 -1.032 1.00 96.69 89 TYR A CA 1
ATOM 691 C C . TYR A 1 89 ? -1.087 6.593 0.190 1.00 96.69 89 TYR A C 1
ATOM 693 O O . TYR A 1 89 ? -0.468 7.655 0.085 1.00 96.69 89 TYR A O 1
ATOM 701 N N . PHE A 1 90 ? -1.597 6.184 1.350 1.00 96.62 90 PHE A N 1
ATOM 702 C CA . PHE A 1 90 ? -1.327 6.855 2.612 1.00 96.62 90 PHE A CA 1
ATOM 703 C C . PHE A 1 90 ? 0.161 6.788 2.975 1.00 96.62 90 PHE A C 1
ATOM 705 O O . PHE A 1 90 ? 0.734 7.827 3.296 1.00 96.62 90 PHE A O 1
ATOM 712 N N . LEU A 1 91 ? 0.815 5.630 2.836 1.00 96.94 91 LEU A N 1
ATOM 713 C CA . LEU A 1 91 ? 2.265 5.499 3.025 1.00 96.94 91 LEU A CA 1
ATOM 714 C C . LEU A 1 91 ? 3.047 6.396 2.060 1.00 96.94 91 LEU A C 1
ATOM 716 O O . LEU A 1 91 ? 3.900 7.170 2.496 1.00 96.94 91 LEU A O 1
ATOM 720 N N . ALA A 1 92 ? 2.712 6.355 0.768 1.00 94.25 92 ALA A N 1
ATOM 721 C CA . ALA A 1 92 ? 3.375 7.183 -0.240 1.00 94.25 92 ALA A CA 1
ATOM 722 C C . ALA A 1 92 ? 3.212 8.677 0.051 1.00 94.25 92 ALA A C 1
ATOM 724 O O . ALA A 1 92 ? 4.158 9.456 -0.003 1.00 94.25 92 ALA A O 1
ATOM 725 N N . GLY A 1 93 ? 1.995 9.082 0.411 1.00 91.44 93 GLY A N 1
ATOM 726 C CA . GLY A 1 93 ? 1.683 10.463 0.732 1.00 91.44 93 GLY A CA 1
ATOM 727 C C . GLY A 1 93 ? 2.304 10.975 2.032 1.00 91.44 93 GLY A C 1
ATOM 728 O O . GLY A 1 93 ? 2.214 12.179 2.259 1.00 91.44 93 GLY A O 1
ATOM 729 N N . ASN A 1 94 ? 2.869 10.092 2.858 1.00 93.00 94 ASN A N 1
ATOM 730 C CA . ASN A 1 94 ? 3.656 10.402 4.054 1.00 93.00 94 ASN A CA 1
ATOM 731 C C . ASN A 1 94 ? 5.151 10.067 3.856 1.00 93.00 94 ASN A C 1
ATOM 733 O O . ASN A 1 94 ? 5.898 9.986 4.825 1.00 93.00 94 ASN A O 1
ATOM 737 N N . CYS A 1 95 ? 5.590 9.885 2.604 1.00 90.06 95 CYS A N 1
ATOM 738 C CA . CYS A 1 95 ? 6.982 9.654 2.206 1.00 90.06 95 CYS A CA 1
ATOM 739 C C . CYS A 1 95 ? 7.613 8.339 2.698 1.00 90.06 95 CYS A C 1
ATOM 741 O O . CYS A 1 95 ? 8.835 8.213 2.677 1.00 90.06 95 CYS A O 1
ATOM 743 N N . HIS A 1 96 ? 6.811 7.347 3.097 1.00 93.12 96 HIS A N 1
ATOM 744 C CA . HIS A 1 96 ? 7.328 6.029 3.485 1.00 93.12 96 HIS A CA 1
ATOM 745 C C . HIS A 1 96 ? 7.688 5.150 2.279 1.00 93.12 96 HIS A C 1
ATOM 747 O O . HIS A 1 96 ? 8.545 4.288 2.395 1.00 93.12 96 HIS A O 1
ATOM 753 N N . ILE A 1 97 ? 7.061 5.373 1.120 1.00 93.81 97 ILE A N 1
ATOM 754 C CA . ILE A 1 97 ? 7.364 4.666 -0.135 1.00 93.81 97 ILE A CA 1
ATOM 755 C C . ILE A 1 97 ? 7.445 5.656 -1.300 1.00 93.81 97 ILE A C 1
ATOM 757 O O . ILE A 1 97 ? 6.862 6.743 -1.234 1.00 93.81 97 ILE A O 1
ATOM 761 N N . ARG A 1 98 ? 8.140 5.269 -2.373 1.00 91.38 98 ARG A N 1
ATOM 762 C CA . ARG A 1 98 ? 8.336 6.076 -3.588 1.00 91.38 98 ARG A CA 1
ATOM 763 C C . ARG A 1 98 ? 7.808 5.367 -4.828 1.00 91.38 98 ARG A C 1
ATOM 765 O O . ARG A 1 98 ? 7.788 4.139 -4.876 1.00 91.38 98 ARG A O 1
ATOM 772 N N . TRP A 1 99 ? 7.383 6.154 -5.814 1.00 90.06 99 TRP A N 1
ATOM 773 C CA . TRP A 1 99 ? 6.867 5.674 -7.108 1.00 90.06 99 TRP A CA 1
ATOM 774 C C . TRP A 1 99 ? 7.872 5.872 -8.253 1.00 90.06 99 TRP A C 1
ATOM 776 O O . TRP A 1 99 ? 7.589 5.546 -9.403 1.00 90.06 99 TRP A O 1
ATOM 786 N N . ASP A 1 100 ? 9.022 6.444 -7.927 1.00 89.50 100 ASP A N 1
ATOM 787 C CA . ASP A 1 100 ? 10.120 6.837 -8.789 1.00 89.50 100 ASP A CA 1
ATOM 788 C C . ASP A 1 100 ? 11.427 6.218 -8.286 1.00 89.50 100 ASP A C 1
ATOM 790 O O . ASP A 1 100 ? 11.533 5.834 -7.118 1.00 89.50 100 ASP A O 1
ATOM 794 N N . LYS A 1 101 ? 12.404 6.102 -9.192 1.00 86.00 101 LYS A N 1
ATOM 795 C CA . LYS A 1 101 ? 13.734 5.585 -8.858 1.00 86.00 101 LYS A CA 1
ATOM 796 C C . LYS A 1 101 ? 14.424 6.499 -7.850 1.00 86.00 101 LYS A C 1
ATOM 798 O O . LYS A 1 101 ? 14.301 7.722 -7.955 1.00 86.00 101 LYS A O 1
ATOM 803 N N . CYS A 1 102 ? 15.145 5.904 -6.909 1.00 73.69 102 CYS A N 1
ATOM 804 C CA . CYS A 1 102 ? 15.985 6.635 -5.962 1.00 73.69 102 CYS A CA 1
ATOM 805 C C . CYS A 1 102 ? 17.295 7.139 -6.574 1.00 73.69 102 CYS A C 1
ATOM 807 O O . CYS A 1 102 ? 17.869 6.461 -7.454 1.00 73.69 102 CYS A O 1
#